Protein AF-A0A6V7IQS7-F1 (afdb_monomer)

Sequence (54 aa):
WDQIQTIDSLLHKGGFRGMVTPEIRRSLKLKRYQCEKITVSYQDYINHWQNRRC

pLDDT: mean 87.04, std 7.63, range [51.19, 94.94]

Radius of gyration: 21.56 Å; Cα contacts (8 Å, |Δi|>4): 7; chains: 1; bounding box: 40×25×52 Å

Organism: NCBI:txid1563983

Secondary structure (DSSP, 8-state):
--HHHHHHHHHHHTT--S---HHHHHH--------------HHHHHHHHHHTT-

Solvent-accessible surface area (backbone atoms only — not comparable to full-atom values): 3727 Å² total; per-residue (Å²): 129,54,74,66,59,48,52,53,50,50,39,46,74,70,69,50,84,71,86,84,46,74,66,58,64,70,70,56,88,83,82,90,84,86,86,82,86,86,83,79,55,72,65,60,52,51,53,56,56,58,64,69,76,111

Mean predicted aligned error: 7.78 Å

Foldseek 3Di:
DPPVVVVVVVCVVVVNPDDCDPVNVVPDDDDDDDDDDDDDDPVNVVVVVVVVVD

Structure (mmCIF, N/CA/C/O backbone):
data_AF-A0A6V7IQS7-F1
#
_entry.id   AF-A0A6V7IQS7-F1
#
loop_
_atom_site.group_PDB
_atom_site.id
_atom_site.type_symbol
_atom_site.label_atom_id
_atom_site.label_alt_id
_atom_site.label_comp_id
_atom_site.label_asym_id
_atom_site.label_entity_id
_atom_site.label_seq_id
_atom_site.pdbx_PDB_ins_code
_atom_site.Cartn_x
_atom_site.Cartn_y
_atom_site.Cartn_z
_atom_site.occupancy
_atom_site.B_iso_or_equiv
_atom_site.auth_seq_id
_atom_site.auth_comp_id
_atom_site.auth_asym_id
_atom_site.auth_atom_id
_atom_site.pdbx_PDB_model_num
ATOM 1 N N . TRP A 1 1 ? 4.973 11.268 7.935 1.00 62.84 1 TRP A N 1
ATOM 2 C CA . TRP A 1 1 ? 3.690 10.728 8.406 1.00 62.84 1 TRP A CA 1
ATOM 3 C C . TRP A 1 1 ? 3.980 9.918 9.636 1.00 62.84 1 TRP A C 1
ATOM 5 O O . TRP A 1 1 ? 4.657 8.900 9.529 1.00 62.84 1 TRP A O 1
ATOM 15 N N . ASP A 1 2 ? 3.508 10.375 10.785 1.00 86.88 2 ASP A N 1
ATOM 16 C CA . ASP A 1 2 ? 3.563 9.544 11.981 1.00 86.88 2 ASP A CA 1
ATOM 17 C C . ASP A 1 2 ? 2.588 8.373 11.849 1.00 86.88 2 ASP A C 1
ATOM 19 O O . ASP A 1 2 ? 1.633 8.404 11.060 1.00 86.88 2 ASP A O 1
ATOM 23 N N . GLN A 1 3 ? 2.812 7.326 12.641 1.00 83.94 3 GLN A N 1
ATOM 24 C CA . GLN A 1 3 ? 1.942 6.150 12.669 1.00 83.94 3 GLN A CA 1
ATOM 25 C C . GLN A 1 3 ? 0.470 6.541 12.889 1.00 83.94 3 GLN A C 1
ATOM 27 O O . GLN A 1 3 ? -0.419 5.989 12.245 1.00 83.94 3 GLN A O 1
ATOM 32 N N . ILE A 1 4 ? 0.222 7.547 13.733 1.00 87.62 4 ILE A N 1
ATOM 33 C CA . ILE A 1 4 ? -1.115 8.079 14.018 1.00 87.62 4 ILE A CA 1
ATOM 34 C C 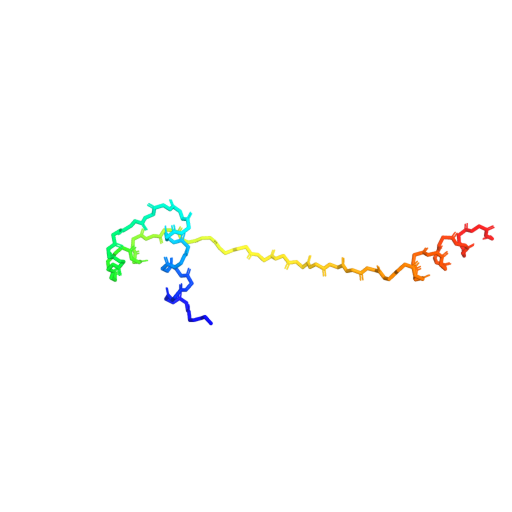. ILE A 1 4 ? -1.754 8.699 12.769 1.00 87.62 4 ILE A C 1
ATOM 36 O O . ILE A 1 4 ? -2.843 8.293 12.373 1.00 87.62 4 ILE A O 1
ATOM 40 N N . GLN A 1 5 ? -1.054 9.620 12.104 1.00 88.19 5 GLN A N 1
ATOM 41 C CA . GLN A 1 5 ? -1.555 10.284 10.895 1.00 88.19 5 GLN A CA 1
ATOM 42 C C . GLN A 1 5 ? -1.827 9.285 9.763 1.00 88.19 5 GLN A C 1
ATOM 44 O O . GLN A 1 5 ? -2.768 9.449 8.983 1.00 88.19 5 GLN A O 1
ATOM 49 N N . THR A 1 6 ? -1.008 8.232 9.690 1.00 89.88 6 THR A N 1
ATOM 50 C CA . THR A 1 6 ? -1.153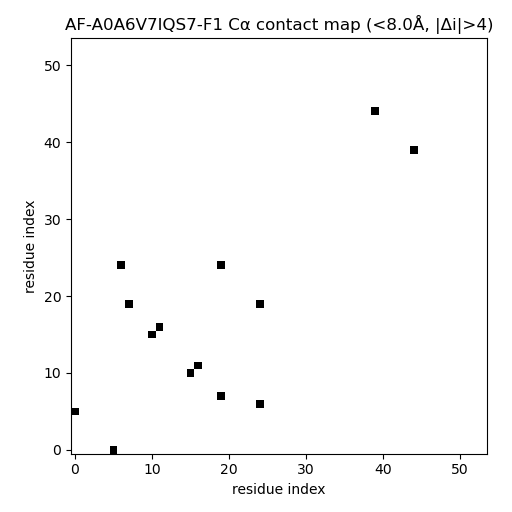 7.152 8.709 1.00 89.88 6 THR A CA 1
ATOM 51 C C . THR A 1 6 ? -2.439 6.362 8.943 1.00 89.88 6 THR A C 1
ATOM 53 O O . THR A 1 6 ? -3.188 6.127 7.996 1.00 89.88 6 THR A O 1
ATOM 56 N N . ILE A 1 7 ? -2.723 5.985 10.195 1.00 89.69 7 ILE A N 1
ATOM 57 C CA . ILE A 1 7 ? -3.955 5.270 10.562 1.00 89.69 7 ILE A CA 1
ATOM 58 C C . ILE A 1 7 ? -5.180 6.157 10.322 1.00 89.69 7 ILE A C 1
ATOM 60 O O . ILE A 1 7 ? -6.146 5.702 9.711 1.00 89.69 7 ILE A O 1
ATOM 64 N N . ASP A 1 8 ? -5.127 7.427 10.730 1.00 89.12 8 ASP A N 1
ATOM 65 C CA . ASP A 1 8 ? -6.248 8.357 10.563 1.00 89.12 8 ASP A CA 1
ATOM 66 C C . ASP A 1 8 ? -6.588 8.536 9.075 1.00 89.12 8 ASP A C 1
ATOM 68 O O . ASP A 1 8 ? -7.749 8.440 8.673 1.00 89.12 8 ASP A O 1
ATOM 72 N N . SER A 1 9 ? -5.570 8.678 8.225 1.00 90.56 9 SER A N 1
ATOM 73 C CA . SER A 1 9 ? -5.766 8.813 6.778 1.00 90.56 9 SER A CA 1
ATOM 74 C C . SER A 1 9 ? -6.207 7.520 6.104 1.00 90.56 9 SER A C 1
ATOM 76 O O . SER A 1 9 ? -6.965 7.570 5.137 1.00 90.56 9 SER A O 1
ATOM 78 N N . LEU A 1 10 ? -5.784 6.361 6.613 1.00 90.62 10 LEU A N 1
ATOM 79 C CA . LEU A 1 10 ? -6.293 5.067 6.163 1.00 90.62 10 LEU A CA 1
ATOM 80 C C . LEU A 1 10 ? -7.794 4.941 6.447 1.00 90.62 10 LEU A C 1
ATOM 82 O O . LEU A 1 10 ? -8.544 4.533 5.564 1.00 90.62 10 LEU A O 1
ATOM 86 N N . LEU A 1 11 ? -8.245 5.348 7.635 1.00 90.31 11 LEU A N 1
ATOM 87 C CA . LEU A 1 11 ? -9.662 5.333 8.002 1.00 90.31 11 LEU A CA 1
ATOM 88 C C . LEU A 1 11 ? -10.489 6.280 7.128 1.00 90.31 11 LEU A C 1
ATOM 90 O O . LEU A 1 11 ? -11.536 5.881 6.619 1.00 90.31 11 LEU A O 1
ATOM 94 N N . HIS A 1 12 ? -9.992 7.493 6.883 1.00 90.38 12 HIS A N 1
ATOM 95 C CA . HIS A 1 12 ? -10.675 8.461 6.020 1.00 90.38 12 HIS A CA 1
ATOM 96 C C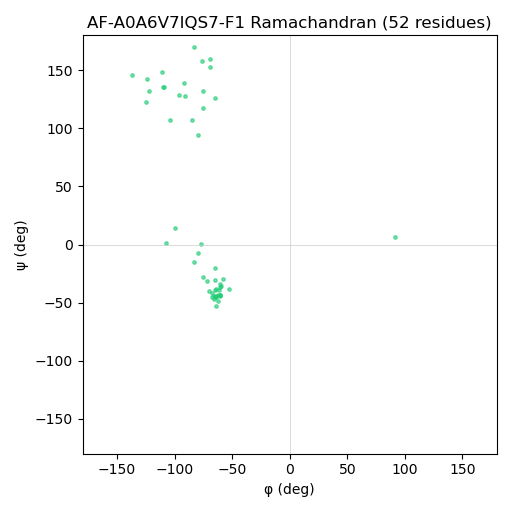 . HIS A 1 12 ? -10.756 7.966 4.570 1.00 90.38 12 HIS A C 1
ATOM 98 O O . HIS A 1 12 ? -11.804 8.079 3.935 1.00 90.38 12 HIS A O 1
ATOM 104 N N . LYS A 1 13 ? -9.690 7.328 4.063 1.00 92.44 13 LYS A N 1
ATOM 105 C CA . LYS A 1 13 ? -9.703 6.648 2.756 1.00 92.44 13 LYS A CA 1
ATOM 106 C C . LYS A 1 13 ? -10.661 5.455 2.714 1.00 92.44 13 LYS A C 1
ATOM 108 O O . LYS A 1 13 ? -11.216 5.174 1.660 1.00 92.44 13 LYS A O 1
ATOM 113 N N . GLY A 1 14 ? -10.877 4.785 3.845 1.00 89.38 14 GLY A N 1
ATOM 114 C CA . GLY A 1 14 ? -11.869 3.720 4.007 1.00 89.38 14 GLY A CA 1
ATOM 115 C C . GLY A 1 14 ? -13.316 4.206 4.158 1.00 89.38 14 GLY A C 1
ATOM 116 O O . GLY A 1 14 ? -14.207 3.378 4.311 1.00 89.38 14 GLY A O 1
ATOM 117 N N . GLY A 1 15 ? -13.568 5.522 4.126 1.00 89.75 15 GLY A N 1
ATOM 118 C CA . GLY A 1 15 ? -14.909 6.105 4.243 1.00 89.75 15 GLY A CA 1
ATOM 119 C C . GLY A 1 15 ? -15.341 6.458 5.670 1.00 89.75 15 GLY A C 1
ATOM 120 O O . GLY A 1 15 ? -16.481 6.879 5.871 1.00 89.75 15 GLY A O 1
ATOM 121 N N . PHE A 1 16 ? -14.457 6.338 6.663 1.00 88.31 16 PHE A N 1
ATOM 122 C CA . PHE A 1 16 ? -14.740 6.767 8.031 1.00 88.31 16 PHE A CA 1
ATOM 123 C C . PHE A 1 16 ? -14.665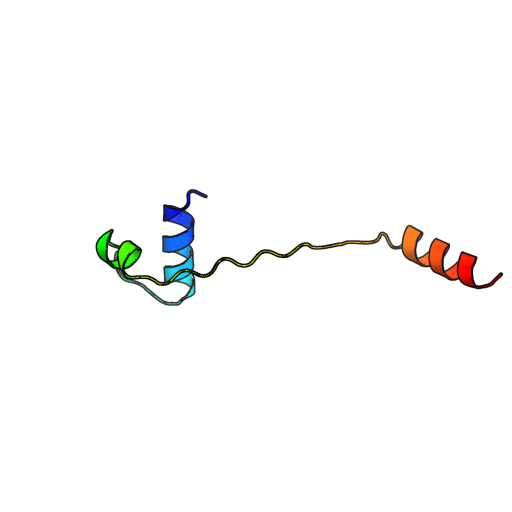 8.298 8.137 1.00 88.31 16 PHE A C 1
ATOM 125 O O . PHE A 1 16 ? -13.612 8.885 7.901 1.00 88.31 16 PHE A O 1
ATOM 132 N N . ARG A 1 17 ? -15.783 8.949 8.488 1.00 83.75 17 ARG A N 1
ATOM 133 C CA . ARG A 1 17 ? -15.902 10.422 8.589 1.00 83.75 17 ARG A CA 1
ATOM 134 C C . ARG A 1 17 ? -15.997 10.947 10.028 1.00 83.75 17 ARG A C 1
ATOM 136 O O . ARG A 1 17 ? -16.188 12.141 10.231 1.00 83.75 17 ARG A O 1
ATOM 143 N N . GLY A 1 18 ? -15.934 10.057 11.017 1.00 83.19 18 GLY A N 1
ATOM 144 C CA . GLY A 1 18 ? -15.999 10.421 12.432 1.00 83.19 18 GLY A CA 1
ATOM 145 C C . GLY A 1 18 ? -14.648 10.863 12.992 1.00 83.19 18 GLY A C 1
ATOM 146 O O . GLY A 1 18 ? -13.603 10.677 12.369 1.00 83.19 18 GLY A O 1
ATOM 147 N N . MET A 1 19 ? -14.660 11.398 14.213 1.00 83.44 19 MET A N 1
ATOM 148 C CA . MET A 1 19 ? -13.424 11.646 14.957 1.00 83.44 19 MET A CA 1
ATOM 149 C C . MET A 1 19 ? -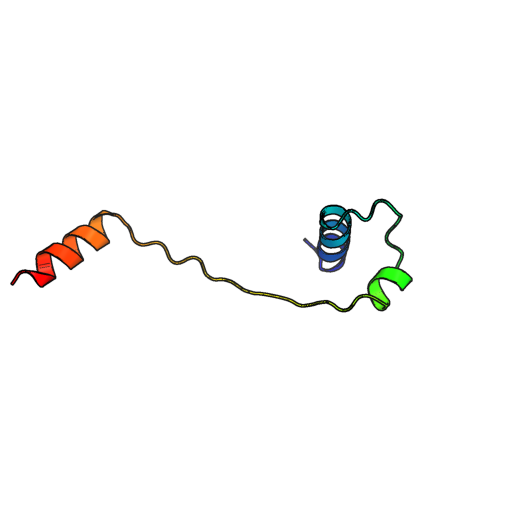12.733 10.315 15.270 1.00 83.44 19 MET A C 1
ATOM 151 O O . MET A 1 19 ? -13.339 9.414 15.851 1.00 83.44 19 MET A O 1
ATOM 155 N N . VAL A 1 20 ? -11.458 10.185 14.896 1.00 83.94 20 VAL A N 1
ATOM 156 C CA . VAL A 1 20 ? -10.668 8.988 15.205 1.00 83.94 20 VAL A CA 1
ATOM 157 C C . VAL A 1 20 ? -10.182 9.085 16.648 1.00 83.94 20 VAL A C 1
ATOM 159 O O . VAL A 1 20 ? -9.163 9.710 16.945 1.00 83.94 20 VAL A O 1
ATOM 162 N N . THR A 1 21 ? -10.935 8.486 17.567 1.00 87.62 21 THR A N 1
ATOM 163 C CA . THR A 1 21 ? -10.557 8.432 18.981 1.00 87.62 21 THR A CA 1
ATOM 164 C C . THR A 1 21 ? -9.449 7.393 19.221 1.00 87.62 21 THR A C 1
ATOM 166 O O . THR A 1 21 ? -9.288 6.443 18.444 1.00 87.62 21 THR A O 1
ATOM 169 N N . PRO A 1 22 ? -8.675 7.517 20.316 1.00 85.50 22 PRO A N 1
ATOM 170 C CA . PRO A 1 22 ? -7.660 6.526 20.682 1.00 85.50 22 PRO A CA 1
ATOM 171 C C . PRO A 1 22 ? -8.220 5.107 20.869 1.00 85.50 22 PRO A C 1
ATOM 173 O O . PRO A 1 22 ? -7.517 4.129 20.627 1.00 85.50 22 PRO A O 1
ATOM 176 N N . GLU A 1 23 ? -9.481 4.987 21.281 1.00 86.00 23 GLU A N 1
ATOM 177 C CA . GLU A 1 23 ? -10.185 3.711 21.458 1.00 86.00 23 GLU A CA 1
ATOM 178 C C . GLU A 1 23 ? -10.417 3.004 20.123 1.00 86.00 23 GLU A C 1
ATOM 180 O O . GLU A 1 23 ? -10.106 1.820 19.994 1.00 86.00 23 GLU A O 1
ATOM 185 N N . ILE A 1 24 ? -10.863 3.752 19.107 1.00 86.44 24 ILE A N 1
ATOM 186 C CA . ILE A 1 24 ? -11.001 3.246 17.738 1.00 86.44 24 ILE A CA 1
ATOM 187 C C . ILE A 1 24 ? -9.636 2.788 17.221 1.00 86.44 24 ILE A C 1
ATOM 189 O O . ILE A 1 24 ? -9.523 1.699 16.675 1.00 86.44 24 ILE A O 1
ATOM 193 N N . ARG A 1 25 ? -8.558 3.550 17.457 1.00 86.31 25 ARG A N 1
ATOM 194 C CA . ARG A 1 25 ? -7.212 3.115 17.033 1.00 86.31 25 ARG A CA 1
ATOM 195 C C . ARG A 1 25 ? -6.772 1.802 17.673 1.00 86.31 25 ARG A C 1
ATOM 197 O O . ARG A 1 25 ? -6.107 1.014 17.008 1.00 86.31 25 ARG A O 1
ATOM 204 N N . ARG A 1 26 ? -7.120 1.566 18.941 1.00 86.25 26 ARG A N 1
ATOM 205 C CA . ARG A 1 26 ? -6.751 0.338 19.666 1.00 86.25 26 ARG A CA 1
ATOM 206 C C . ARG A 1 26 ? -7.570 -0.880 19.244 1.00 86.25 26 ARG A C 1
ATOM 208 O O . ARG A 1 26 ? -7.063 -1.992 19.347 1.00 86.25 26 ARG A O 1
ATOM 215 N N . SER A 1 27 ? -8.804 -0.695 18.779 1.00 88.50 27 SER A N 1
ATOM 216 C CA . SER A 1 27 ? -9.673 -1.805 18.366 1.00 88.50 27 SER A CA 1
ATOM 217 C C . SER A 1 27 ? -9.418 -2.294 16.933 1.00 88.50 27 SER A C 1
ATOM 219 O O . SER A 1 27 ? -9.856 -3.386 16.564 1.00 88.50 27 SER A O 1
ATOM 221 N N . LEU A 1 28 ? -8.693 -1.521 16.119 1.00 86.50 28 LEU A N 1
ATOM 222 C CA . LEU A 1 28 ? -8.434 -1.845 14.717 1.00 86.50 28 LEU A CA 1
ATOM 223 C C . LEU A 1 28 ? -7.390 -2.951 14.547 1.00 86.50 28 LEU A C 1
ATOM 225 O O . LEU A 1 28 ? -6.274 -2.885 15.060 1.00 86.50 28 LEU A O 1
ATOM 229 N N . LYS A 1 29 ? -7.716 -3.933 13.704 1.00 89.81 29 LYS A N 1
ATOM 230 C CA . LYS A 1 29 ? -6.746 -4.915 13.209 1.00 89.81 29 LYS A CA 1
ATOM 231 C C . LYS A 1 29 ? -6.022 -4.339 11.997 1.00 89.81 29 LYS A C 1
ATOM 233 O O . LYS A 1 29 ? -6.597 -4.230 10.917 1.00 89.81 29 LYS A O 1
ATOM 238 N N . LEU A 1 30 ? -4.758 -3.969 12.176 1.00 89.31 30 LEU A N 1
ATOM 239 C CA . LEU A 1 30 ? -3.928 -3.411 11.112 1.00 89.31 30 LEU A CA 1
ATOM 240 C C . LEU A 1 30 ? -3.151 -4.514 10.391 1.00 89.31 30 LEU A C 1
ATOM 242 O O . LEU A 1 30 ? -2.578 -5.401 11.021 1.00 89.31 30 LEU A O 1
ATOM 246 N N . LYS A 1 31 ? -3.070 -4.416 9.062 1.00 92.00 31 LYS A N 1
ATOM 247 C CA . LYS A 1 31 ? -2.163 -5.228 8.248 1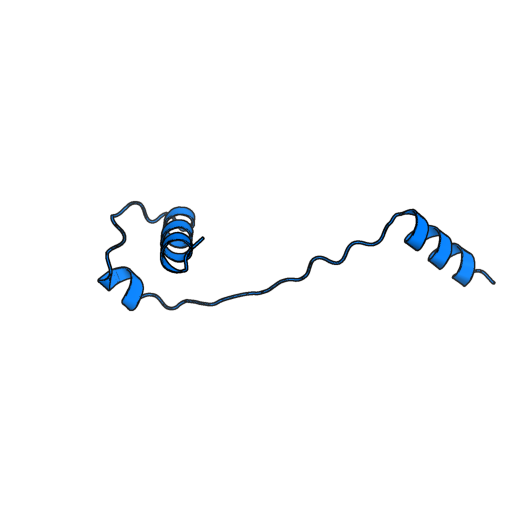.00 92.00 31 LYS A CA 1
ATOM 248 C C . LYS A 1 31 ? -1.296 -4.309 7.402 1.00 92.00 31 LYS A C 1
ATOM 250 O O . LYS A 1 31 ? -1.811 -3.488 6.648 1.00 92.00 31 LYS A O 1
ATOM 255 N N . ARG A 1 32 ? 0.023 -4.438 7.549 1.00 91.38 32 ARG A N 1
ATOM 256 C CA . ARG A 1 32 ? 1.003 -3.657 6.790 1.00 91.38 32 ARG A CA 1
ATOM 257 C C . ARG A 1 32 ? 1.473 -4.464 5.589 1.00 91.38 32 ARG A C 1
ATOM 259 O O . ARG A 1 32 ? 1.910 -5.600 5.750 1.00 91.38 32 ARG A O 1
ATOM 266 N N . TYR A 1 33 ? 1.416 -3.851 4.416 1.00 92.56 33 TYR A N 1
ATOM 267 C CA . TYR A 1 33 ? 1.995 -4.389 3.193 1.00 92.56 33 TYR A CA 1
ATOM 268 C C . TYR A 1 33 ? 3.184 -3.531 2.774 1.00 92.56 33 TYR A C 1
ATOM 270 O O . TYR A 1 33 ? 3.202 -2.325 3.022 1.00 92.56 33 TYR A O 1
ATOM 278 N N . GLN A 1 34 ? 4.168 -4.168 2.153 1.00 93.19 34 GLN A N 1
ATOM 279 C CA . GLN A 1 34 ? 5.317 -3.509 1.549 1.00 93.19 34 GLN A CA 1
ATOM 280 C C . GLN A 1 34 ? 5.397 -3.923 0.084 1.00 93.19 34 GLN A C 1
ATOM 282 O O . GLN A 1 34 ? 5.098 -5.069 -0.252 1.00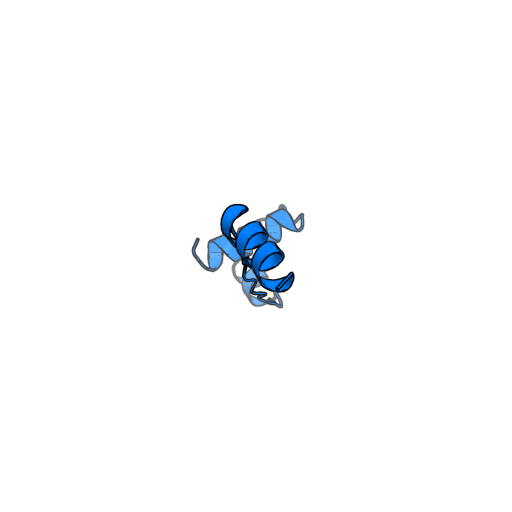 93.19 34 GLN A O 1
ATOM 287 N N . CYS A 1 35 ? 5.775 -2.985 -0.773 1.00 92.50 35 CYS A N 1
ATOM 288 C CA . CYS A 1 35 ? 6.024 -3.239 -2.181 1.00 92.50 35 CYS A CA 1
ATOM 289 C C . CYS A 1 35 ? 7.293 -2.512 -2.600 1.00 92.50 35 CYS A C 1
ATOM 291 O O . CYS A 1 35 ? 7.566 -1.404 -2.133 1.00 92.50 35 CYS A O 1
ATOM 293 N N . GLU A 1 36 ? 8.023 -3.123 -3.518 1.00 94.94 36 GLU A N 1
ATOM 294 C CA . GLU A 1 36 ? 9.151 -2.505 -4.187 1.00 94.94 36 GLU A CA 1
ATOM 295 C C . GLU A 1 36 ? 8.769 -2.251 -5.642 1.00 94.94 36 GLU A C 1
ATOM 297 O O . GLU A 1 36 ? 8.158 -3.099 -6.296 1.00 94.94 36 GLU A O 1
ATOM 302 N N . LYS A 1 37 ? 9.099 -1.061 -6.143 1.00 93.00 37 LYS A N 1
ATOM 303 C CA . LYS A 1 37 ? 8.930 -0.728 -7.552 1.00 93.00 37 LYS A CA 1
ATOM 304 C C . LYS A 1 37 ? 10.297 -0.773 -8.213 1.00 93.00 37 LYS A C 1
ATOM 306 O O . LYS A 1 37 ? 11.103 0.129 -8.016 1.00 93.00 37 LYS A O 1
ATOM 311 N N . ILE A 1 38 ? 10.521 -1.799 -9.020 1.00 91.44 38 ILE A N 1
ATOM 312 C CA . ILE A 1 38 ? 11.734 -1.933 -9.822 1.00 91.44 38 ILE A CA 1
ATOM 313 C C . ILE A 1 38 ? 11.470 -1.283 -11.180 1.00 91.44 38 ILE A C 1
ATOM 315 O O . ILE A 1 38 ? 10.468 -1.577 -11.834 1.00 91.44 38 ILE A O 1
ATOM 319 N N . THR A 1 39 ? 12.350 -0.376 -11.596 1.00 91.19 39 THR A N 1
ATOM 320 C CA . THR A 1 39 ? 12.279 0.288 -12.902 1.00 91.19 39 THR A CA 1
ATOM 321 C C . THR A 1 39 ? 13.559 0.036 -13.673 1.00 91.19 39 THR A C 1
ATOM 323 O O . THR A 1 39 ? 14.645 0.226 -13.135 1.00 91.19 39 THR A O 1
ATOM 326 N N . VAL A 1 40 ? 13.423 -0.353 -14.936 1.00 92.88 40 VAL A N 1
ATOM 327 C CA . VAL A 1 40 ? 14.541 -0.542 -15.864 1.00 92.88 40 VAL A CA 1
ATOM 328 C C . VAL A 1 40 ? 14.487 0.582 -16.889 1.00 92.88 40 VAL A C 1
ATOM 330 O O . VAL A 1 40 ? 13.401 0.927 -17.366 1.00 92.88 40 VAL A O 1
ATOM 333 N N . SER A 1 41 ? 15.635 1.183 -17.201 1.00 93.44 41 SER A N 1
ATOM 334 C CA . SER A 1 41 ? 15.685 2.200 -18.246 1.00 93.44 41 SER A CA 1
ATOM 335 C C . SER A 1 41 ? 15.448 1.557 -19.616 1.00 93.44 41 SER A C 1
ATOM 337 O O . SER A 1 41 ? 15.749 0.384 -19.844 1.00 93.44 41 SER A O 1
ATOM 339 N N . TYR A 1 42 ? 14.915 2.327 -20.562 1.00 91.38 42 TYR A N 1
ATOM 340 C CA . TYR A 1 42 ? 14.699 1.815 -21.916 1.00 91.38 42 TYR A CA 1
ATOM 341 C C . TYR A 1 42 ? 16.009 1.351 -22.583 1.00 91.38 42 TYR A C 1
ATOM 343 O O . TYR A 1 42 ? 16.022 0.344 -23.290 1.00 91.38 42 TYR A O 1
ATOM 351 N N . GLN A 1 43 ? 17.117 2.051 -22.319 1.00 91.31 43 GLN A N 1
ATOM 352 C CA . GLN A 1 43 ? 18.438 1.693 -22.841 1.00 91.31 43 GLN A CA 1
ATOM 353 C C . GLN A 1 43 ? 18.913 0.339 -22.306 1.00 91.31 43 GLN A C 1
ATOM 355 O O . GLN A 1 43 ? 19.341 -0.502 -23.095 1.00 91.31 43 GLN A O 1
ATOM 360 N N . ASP A 1 44 ? 18.764 0.091 -21.002 1.00 89.75 44 ASP A N 1
ATOM 361 C CA . ASP A 1 44 ? 19.137 -1.193 -20.394 1.00 89.75 44 ASP A CA 1
ATOM 362 C C . ASP A 1 44 ? 18.327 -2.351 -20.987 1.00 89.75 44 ASP A C 1
ATOM 364 O O . ASP A 1 44 ? 18.869 -3.423 -21.262 1.00 89.75 44 ASP A O 1
ATOM 368 N N . TYR A 1 45 ? 17.036 -2.122 -21.250 1.00 89.62 45 TYR A N 1
ATOM 369 C CA . TYR A 1 45 ? 16.163 -3.109 -21.882 1.00 89.62 45 TYR A CA 1
ATOM 370 C C . TYR A 1 45 ? 16.621 -3.472 -23.304 1.00 89.62 45 TYR A C 1
ATOM 372 O O . TYR A 1 45 ? 16.740 -4.657 -23.626 1.00 89.62 45 TYR A O 1
ATOM 380 N N . ILE A 1 46 ? 16.906 -2.471 -24.147 1.00 92.44 46 ILE A N 1
ATOM 381 C CA . ILE A 1 46 ? 17.353 -2.690 -25.531 1.00 92.44 46 ILE A CA 1
ATOM 382 C C . ILE A 1 46 ? 18.728 -3.356 -25.578 1.00 92.44 46 ILE A C 1
ATOM 384 O O . ILE A 1 46 ? 18.892 -4.327 -26.316 1.00 92.44 46 ILE A O 1
ATOM 388 N N . ASN A 1 47 ? 19.685 -2.902 -24.764 1.00 90.06 47 ASN A N 1
ATOM 389 C CA . ASN A 1 47 ? 21.025 -3.492 -24.698 1.00 90.06 47 ASN A CA 1
ATOM 390 C C . ASN A 1 47 ? 20.960 -4.967 -24.279 1.00 90.06 47 ASN A C 1
ATOM 392 O O . ASN A 1 47 ? 21.585 -5.830 -24.894 1.00 90.06 47 ASN A O 1
ATOM 396 N N . HIS A 1 48 ? 20.147 -5.283 -23.268 1.00 87.94 48 HIS A N 1
ATOM 397 C CA . HIS A 1 48 ? 19.920 -6.660 -22.842 1.00 87.94 48 HIS A CA 1
ATOM 398 C C . HIS A 1 48 ? 19.242 -7.508 -23.933 1.00 87.94 48 HIS A C 1
ATOM 400 O O . HIS A 1 48 ? 19.591 -8.675 -24.107 1.00 87.94 48 HIS A O 1
ATOM 406 N N . TRP A 1 49 ? 18.297 -6.948 -24.693 1.00 86.62 49 TRP A N 1
ATOM 407 C CA . TRP A 1 49 ? 17.636 -7.665 -25.787 1.00 86.62 49 TRP A CA 1
ATOM 408 C C . TRP A 1 49 ? 18.565 -7.922 -26.983 1.00 86.62 49 TRP A C 1
ATOM 410 O O . TRP A 1 49 ? 18.544 -9.014 -27.549 1.00 86.62 49 TRP A O 1
ATOM 420 N N . GLN A 1 50 ? 19.408 -6.954 -27.343 1.00 84.06 50 GLN A N 1
ATOM 421 C CA . GLN A 1 50 ? 20.396 -7.091 -28.417 1.00 84.06 50 GLN A CA 1
ATOM 422 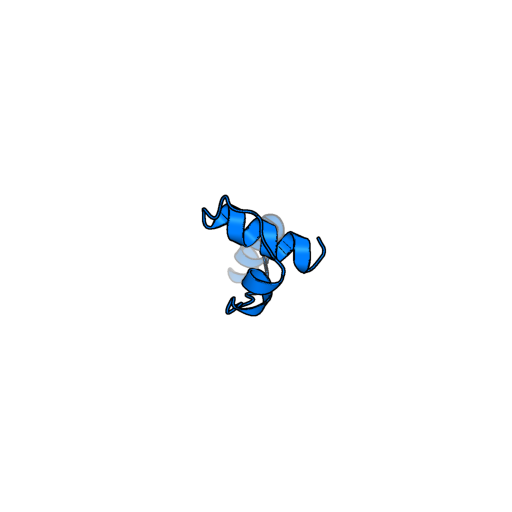C C . GLN A 1 50 ? 21.493 -8.100 -28.055 1.00 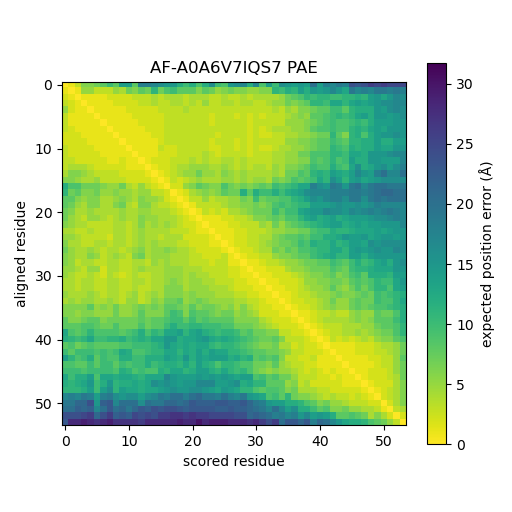84.06 50 GLN A C 1
ATOM 424 O O . GLN A 1 50 ? 21.816 -8.955 -28.875 1.00 84.06 50 GLN A O 1
ATOM 429 N N . ASN A 1 51 ? 21.980 -8.086 -26.809 1.00 78.50 51 ASN A N 1
ATOM 430 C CA . ASN A 1 51 ? 22.980 -9.045 -26.324 1.00 78.50 51 ASN A CA 1
ATOM 431 C C . ASN A 1 51 ? 22.471 -10.497 -26.271 1.00 78.50 51 ASN A C 1
ATOM 433 O O . ASN A 1 51 ? 23.278 -11.417 -26.265 1.00 78.50 51 ASN A O 1
ATOM 437 N N . ARG A 1 52 ? 21.149 -10.729 -26.249 1.00 75.94 52 ARG A N 1
ATOM 438 C CA . ARG A 1 52 ? 20.556 -12.080 -26.319 1.00 75.94 52 ARG A CA 1
ATOM 439 C C . ARG A 1 52 ? 20.489 -12.662 -27.736 1.00 75.94 52 ARG A C 1
ATOM 441 O O . ARG A 1 52 ? 20.082 -13.810 -27.883 1.00 75.94 52 ARG A O 1
ATOM 448 N N . ARG A 1 53 ? 20.808 -11.879 -28.773 1.00 66.25 53 ARG A N 1
ATOM 449 C CA . ARG A 1 53 ? 20.761 -12.296 -30.187 1.00 66.25 53 ARG A CA 1
ATOM 450 C C . ARG A 1 53 ? 22.125 -12.693 -30.770 1.00 66.25 53 ARG A C 1
ATOM 452 O O . ARG A 1 53 ? 22.217 -12.830 -31.988 1.00 66.25 53 ARG A O 1
ATOM 459 N N . CYS A 1 54 ? 23.131 -12.914 -29.927 1.00 51.19 54 CYS A N 1
ATOM 460 C CA . CYS A 1 54 ? 24.432 -13.456 -30.317 1.00 51.19 54 CYS A CA 1
ATOM 461 C C . CYS A 1 54 ? 24.663 -14.813 -29.652 1.00 51.19 54 CYS A C 1
ATOM 463 O O . CYS A 1 54 ? 24.423 -14.904 -28.427 1.00 51.19 54 CYS A O 1
#

InterPro domains:
  IPR023473 AMMECR1 [PTHR13016] (1-51)
  IPR036071 AMMECR1 domain superfamily [SSF143447] (1-50)